Protein AF-A0A1I1A5C5-F1 (afdb_monomer_lite)

Secondary structure (DSSP, 8-state):
--HHHHHHHHHHHTHHHHHIIIIISPPPTT-SS-HHHHHT----SHHHHHHHHHHHHHHH-TT-EEEEEEEETTEEEEEEEE--

Organism: NCBI:txid84698

Radius of gyration: 16.16 Å; chains: 1; bounding box: 51×19×41 Å

Structure (mmCIF, N/CA/C/O backbone):
data_AF-A0A1I1A5C5-F1
#
_entry.id   AF-A0A1I1A5C5-F1
#
loop_
_atom_site.group_PDB
_atom_site.id
_atom_site.type_symbol
_atom_site.label_atom_id
_atom_site.label_alt_id
_atom_site.label_comp_id
_atom_site.label_asym_id
_atom_site.label_entity_id
_atom_site.label_seq_id
_atom_site.pdbx_PDB_ins_code
_atom_site.Cartn_x
_atom_site.Cartn_y
_atom_site.Cartn_z
_atom_site.occupancy
_atom_site.B_iso_or_equiv
_atom_site.auth_seq_id
_atom_site.auth_comp_id
_atom_site.auth_asym_id
_atom_site.auth_atom_id
_atom_site.pdbx_PDB_model_num
ATOM 1 N N . MET A 1 1 ? 0.921 1.565 -26.770 1.00 58.41 1 MET A N 1
ATOM 2 C CA . MET A 1 1 ? 1.187 2.121 -25.423 1.00 58.41 1 MET A CA 1
ATOM 3 C C . MET A 1 1 ? 1.302 0.942 -24.465 1.00 58.41 1 MET A C 1
ATOM 5 O O . MET A 1 1 ? 0.428 0.091 -24.507 1.00 58.41 1 MET A O 1
ATOM 9 N N . ASN A 1 2 ? 2.405 0.819 -23.721 1.00 83.88 2 ASN A N 1
ATOM 10 C CA . ASN A 1 2 ? 2.710 -0.363 -22.902 1.00 83.88 2 ASN A CA 1
ATOM 11 C C . ASN A 1 2 ? 1.646 -0.550 -21.797 1.00 83.88 2 ASN A C 1
ATOM 13 O O . ASN A 1 2 ? 1.439 0.362 -20.995 1.00 83.88 2 ASN A O 1
ATOM 17 N N . SER A 1 3 ? 0.971 -1.705 -21.764 1.00 89.00 3 SER A N 1
ATOM 18 C CA . SER A 1 3 ? -0.086 -2.022 -20.791 1.00 89.00 3 SER A CA 1
ATOM 19 C C . SER A 1 3 ? 0.380 -1.878 -19.340 1.00 89.00 3 SER A C 1
ATOM 21 O O . SER A 1 3 ? -0.373 -1.363 -18.517 1.00 89.00 3 SER A O 1
ATOM 23 N N . ALA A 1 4 ? 1.637 -2.224 -19.038 1.00 90.56 4 ALA A N 1
ATOM 24 C CA . ALA A 1 4 ? 2.218 -2.054 -17.706 1.00 90.56 4 ALA A CA 1
ATOM 25 C C . ALA A 1 4 ? 2.255 -0.575 -17.283 1.00 90.56 4 ALA A C 1
ATOM 27 O O . ALA A 1 4 ? 1.807 -0.222 -16.192 1.00 90.56 4 ALA A O 1
ATOM 28 N N . 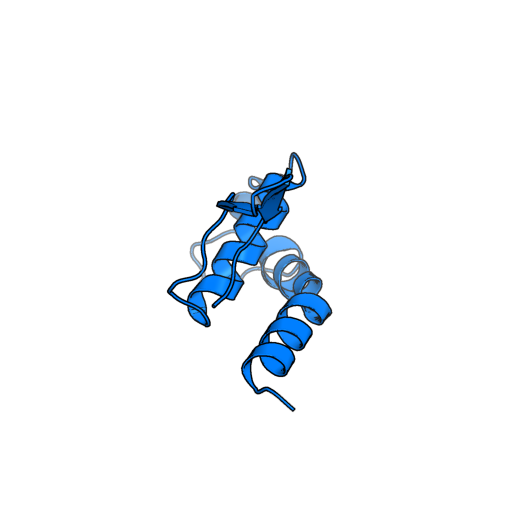LEU A 1 5 ? 2.685 0.317 -18.187 1.00 92.38 5 LEU A N 1
ATOM 29 C CA . LEU A 1 5 ? 2.712 1.762 -17.932 1.00 92.38 5 LEU A CA 1
ATOM 30 C C . LEU A 1 5 ? 1.310 2.334 -17.706 1.00 92.38 5 LEU A C 1
ATOM 32 O O . LEU A 1 5 ? 1.144 3.230 -16.882 1.00 92.38 5 LEU A O 1
ATOM 36 N N . ILE A 1 6 ? 0.302 1.836 -18.428 1.00 95.44 6 ILE A N 1
ATOM 37 C CA . ILE A 1 6 ? -1.091 2.262 -18.235 1.00 95.44 6 ILE A CA 1
ATOM 38 C C . ILE A 1 6 ? -1.571 1.863 -16.837 1.00 95.44 6 ILE A C 1
ATOM 40 O O . ILE A 1 6 ? -2.178 2.682 -16.147 1.00 95.44 6 ILE A O 1
ATOM 44 N N . ILE A 1 7 ? -1.283 0.631 -16.409 1.00 94.50 7 ILE A N 1
ATOM 45 C CA . ILE A 1 7 ? -1.703 0.133 -15.098 1.00 94.50 7 ILE A CA 1
ATOM 46 C C . ILE A 1 7 ? -1.015 0.911 -13.974 1.00 94.50 7 ILE A C 1
ATOM 48 O O . ILE A 1 7 ? -1.704 1.432 -13.099 1.00 94.50 7 ILE A O 1
ATOM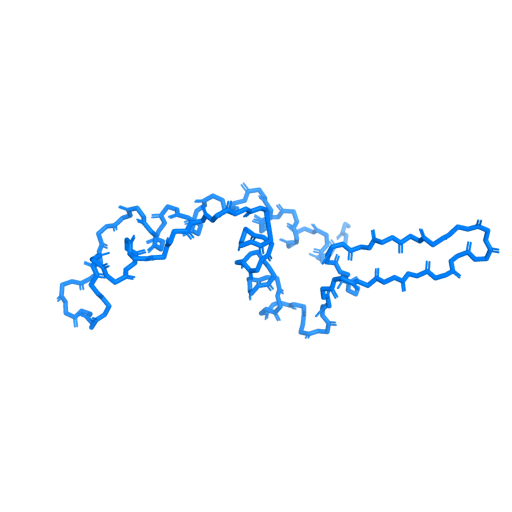 52 N N . ILE A 1 8 ? 0.311 1.080 -14.030 1.00 94.81 8 ILE A N 1
ATOM 53 C CA . ILE A 1 8 ? 1.045 1.855 -13.019 1.00 94.81 8 ILE A CA 1
ATOM 54 C C . ILE A 1 8 ? 0.557 3.299 -12.955 1.00 94.81 8 ILE A C 1
ATOM 56 O O . ILE A 1 8 ? 0.296 3.801 -11.864 1.00 94.81 8 ILE A O 1
ATOM 60 N N . ARG A 1 9 ? 0.343 3.959 -14.101 1.00 95.44 9 ARG A N 1
ATOM 61 C CA . ARG A 1 9 ? -0.223 5.317 -14.115 1.00 95.44 9 ARG A CA 1
ATOM 62 C C . ARG A 1 9 ? -1.580 5.368 -13.425 1.00 95.44 9 ARG A C 1
ATOM 64 O O . ARG A 1 9 ? -1.799 6.269 -12.624 1.00 95.44 9 ARG A O 1
ATOM 71 N N . ARG A 1 10 ? 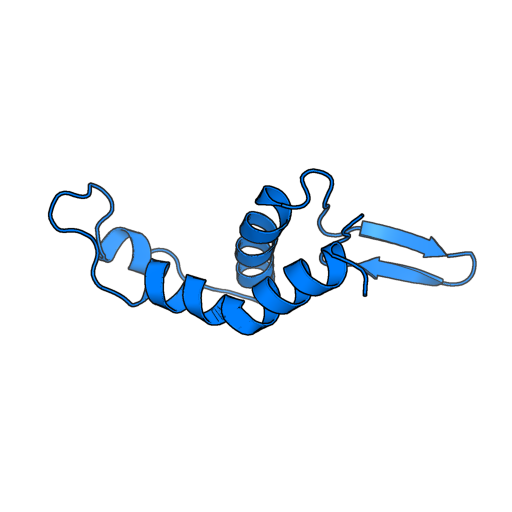-2.464 4.400 -13.684 1.00 96.44 10 ARG A N 1
ATOM 72 C CA . ARG A 1 10 ? -3.773 4.333 -13.021 1.00 96.44 10 ARG A CA 1
ATOM 73 C C . ARG A 1 10 ? -3.646 4.116 -11.516 1.00 96.44 10 ARG A C 1
ATOM 75 O O . ARG A 1 10 ? -4.347 4.797 -10.778 1.00 96.44 10 ARG A O 1
ATOM 82 N N . ILE A 1 11 ? -2.762 3.226 -11.063 1.00 95.75 11 ILE A N 1
ATOM 83 C CA . ILE A 1 11 ? -2.524 2.994 -9.630 1.00 95.75 11 ILE A CA 1
ATOM 84 C C . ILE A 1 11 ? -2.041 4.285 -8.962 1.00 95.75 11 ILE A C 1
ATOM 86 O O . ILE A 1 11 ? -2.646 4.723 -7.990 1.00 95.75 11 ILE A O 1
ATOM 90 N N . LEU A 1 12 ? -1.013 4.936 -9.515 1.00 95.50 12 LEU A N 1
ATOM 91 C CA . LEU A 1 12 ? -0.440 6.158 -8.941 1.00 95.50 12 LEU A CA 1
ATOM 92 C C . LEU A 1 12 ? -1.439 7.321 -8.932 1.00 95.50 12 LEU A C 1
ATOM 94 O O . LEU A 1 12 ? -1.593 7.991 -7.915 1.00 95.50 12 LEU A O 1
ATOM 98 N N . GLN A 1 13 ? -2.168 7.530 -10.033 1.00 97.62 13 GLN A N 1
ATOM 99 C CA . GLN A 1 13 ? -3.183 8.585 -10.133 1.00 97.62 13 GLN A CA 1
ATOM 100 C C . GLN A 1 13 ? -4.343 8.392 -9.153 1.00 97.62 13 GLN A C 1
ATOM 102 O O . GLN A 1 13 ? -4.967 9.371 -8.762 1.00 97.62 13 GLN A O 1
ATOM 107 N N . ASN A 1 14 ? -4.633 7.150 -8.759 1.00 97.31 14 ASN A N 1
ATOM 108 C CA . ASN A 1 14 ? -5.754 6.817 -7.883 1.00 97.31 14 ASN A CA 1
ATOM 109 C C . ASN A 1 14 ? -5.308 6.333 -6.497 1.00 97.31 14 ASN A C 1
ATOM 111 O O . ASN A 1 14 ? -6.139 5.849 -5.736 1.00 97.31 14 ASN A O 1
ATOM 115 N N . PHE A 1 15 ? -4.030 6.472 -6.130 1.00 96.19 15 PHE A N 1
ATOM 116 C CA . PHE A 1 15 ? -3.518 5.971 -4.850 1.00 96.19 15 PHE A CA 1
ATOM 117 C C . PHE A 1 15 ? -4.272 6.562 -3.648 1.00 96.19 15 PHE A C 1
ATOM 119 O O . PHE A 1 15 ? -4.575 5.856 -2.687 1.00 96.19 15 PHE A O 1
ATOM 126 N N . TYR A 1 16 ? -4.685 7.829 -3.747 1.00 94.81 16 TYR A N 1
ATOM 127 C CA . TYR A 1 16 ? -5.513 8.495 -2.741 1.00 94.81 16 TYR A CA 1
ATOM 128 C C . TYR A 1 16 ? -6.814 7.736 -2.429 1.00 94.81 16 TYR A C 1
ATOM 130 O O . TYR A 1 16 ? -7.302 7.812 -1.304 1.00 94.81 16 TYR A O 1
ATOM 138 N N . LYS A 1 17 ? -7.371 6.968 -3.382 1.00 97.25 17 LYS A N 1
ATOM 139 C CA . LYS A 1 17 ? -8.566 6.156 -3.132 1.00 97.25 17 LYS A CA 1
ATOM 140 C C . LYS A 1 17 ? -8.321 5.020 -2.163 1.00 97.25 17 LYS A C 1
ATOM 142 O O . LYS A 1 17 ? -9.239 4.692 -1.423 1.00 97.25 17 LYS A O 1
ATOM 147 N N . HIS A 1 18 ? -7.116 4.458 -2.116 1.00 95.06 18 HIS A N 1
ATOM 148 C CA . HIS A 1 18 ? -6.796 3.490 -1.075 1.00 95.06 18 HIS A CA 1
ATOM 149 C C . HIS A 1 18 ? -6.854 4.152 0.303 1.00 95.06 18 HIS A C 1
ATOM 151 O O . HIS A 1 18 ? -7.513 3.630 1.195 1.00 95.06 18 HIS A O 1
ATOM 157 N N . ILE A 1 19 ? -6.250 5.336 0.452 1.00 93.25 19 ILE A N 1
ATOM 158 C CA . ILE A 1 19 ? -6.294 6.089 1.711 1.00 93.25 19 ILE A CA 1
ATOM 159 C C . ILE A 1 19 ? -7.739 6.418 2.103 1.00 93.25 19 ILE A C 1
ATOM 161 O O . ILE A 1 19 ? -8.144 6.182 3.239 1.00 93.25 19 ILE A O 1
ATOM 165 N N . GLN A 1 20 ? -8.536 6.889 1.144 1.00 95.31 20 GLN A N 1
ATOM 166 C CA . GLN A 1 20 ? -9.940 7.209 1.362 1.00 95.31 20 GLN A CA 1
ATOM 167 C C . GLN A 1 20 ? -10.752 5.984 1.816 1.00 95.31 20 GLN A C 1
ATOM 169 O O . GLN A 1 20 ? -11.362 6.011 2.881 1.00 95.31 20 GLN A O 1
ATOM 174 N N . VAL A 1 21 ? -10.748 4.902 1.036 1.00 95.88 21 VAL A N 1
ATOM 175 C CA . VAL A 1 21 ? -11.618 3.739 1.278 1.00 95.88 21 VAL A CA 1
ATOM 176 C C . VAL A 1 21 ? -11.152 2.929 2.488 1.00 95.88 21 VAL A C 1
ATOM 178 O O . VAL A 1 21 ? -11.974 2.490 3.284 1.00 95.88 21 VAL A O 1
ATOM 181 N N . MET A 1 22 ? -9.840 2.733 2.651 1.00 93.75 22 MET A N 1
ATOM 182 C CA . MET A 1 22 ? -9.306 1.906 3.734 1.00 93.75 22 MET A CA 1
ATOM 183 C C . MET A 1 22 ? -9.286 2.643 5.074 1.00 93.75 22 MET A C 1
ATOM 185 O O . MET A 1 22 ? -9.506 2.006 6.095 1.00 93.75 22 MET A O 1
ATOM 189 N N . TYR A 1 23 ? -9.023 3.956 5.094 1.00 92.81 23 TYR A N 1
ATOM 190 C CA . TYR A 1 23 ? -8.762 4.679 6.345 1.00 92.81 23 TYR A CA 1
ATOM 191 C C . TYR A 1 23 ? -9.729 5.821 6.641 1.00 92.81 23 TYR A C 1
ATOM 193 O O . TYR A 1 23 ? -9.782 6.243 7.791 1.00 92.81 23 TYR A O 1
ATOM 201 N N . GLN A 1 24 ? -10.503 6.343 5.683 1.00 92.69 24 GLN A N 1
ATOM 202 C CA . GLN A 1 24 ? -11.388 7.500 5.917 1.00 92.69 24 GLN A CA 1
ATOM 203 C C . GLN A 1 24 ? -12.870 7.119 5.936 1.00 92.69 24 GLN A C 1
ATOM 205 O O . GLN A 1 24 ? -13.589 7.590 6.814 1.00 92.69 24 GLN A O 1
ATOM 210 N N . GLU A 1 25 ? -13.304 6.236 5.039 1.00 95.62 25 GLU A N 1
ATOM 211 C CA . GLU A 1 25 ? -14.691 5.770 4.942 1.00 95.62 25 GLU A CA 1
ATOM 212 C C . GLU A 1 25 ? -15.120 4.888 6.132 1.00 95.62 25 GLU A C 1
ATOM 214 O O . GLU A 1 25 ? -14.308 4.473 6.971 1.00 95.62 25 GLU A O 1
ATOM 219 N N . GLU A 1 26 ? -16.431 4.652 6.238 1.00 95.56 26 GLU A N 1
ATOM 220 C CA . GLU A 1 26 ? -17.004 3.775 7.257 1.00 95.56 26 GLU A CA 1
ATOM 221 C C . GLU A 1 26 ? -16.694 2.308 6.955 1.00 95.56 26 GLU A C 1
ATOM 223 O O . GLU A 1 26 ? -16.833 1.826 5.830 1.00 95.56 26 GLU A O 1
ATOM 228 N N . VAL A 1 27 ? -16.314 1.568 7.996 1.00 96.06 27 VAL A N 1
ATOM 229 C CA . VAL A 1 27 ? -16.158 0.117 7.896 1.00 96.06 27 VAL A CA 1
ATOM 230 C C . VAL A 1 27 ? -17.520 -0.562 7.814 1.00 96.06 27 VAL A C 1
ATOM 232 O O . VAL A 1 27 ? -18.502 -0.121 8.409 1.00 96.06 27 VAL A O 1
ATOM 235 N N . HIS A 1 28 ? -17.569 -1.704 7.137 1.00 95.50 28 HIS A N 1
ATOM 236 C CA . HIS A 1 28 ? -18.783 -2.506 7.071 1.00 95.50 28 HIS A CA 1
ATOM 237 C C . HIS A 1 28 ? -19.222 -2.972 8.475 1.00 95.50 28 HIS A C 1
ATOM 239 O O . HIS A 1 28 ? -18.427 -3.558 9.212 1.00 95.50 28 HIS A O 1
ATOM 245 N N . GLY A 1 29 ? -20.502 -2.793 8.831 1.00 94.12 29 GLY A N 1
ATOM 246 C CA . GLY A 1 29 ? -21.016 -3.075 10.185 1.00 94.12 29 GLY A CA 1
ATOM 247 C C . GLY A 1 29 ? -20.782 -4.514 10.671 1.00 94.12 29 GLY A C 1
ATOM 248 O O . GLY A 1 29 ? -20.384 -4.731 11.817 1.00 94.12 29 GLY A O 1
ATOM 249 N N . ASN A 1 30 ? -20.924 -5.491 9.768 1.00 96.69 30 ASN A N 1
ATOM 250 C CA . ASN A 1 30 ? -20.666 -6.914 10.048 1.00 96.69 30 ASN A CA 1
ATOM 251 C C . ASN A 1 30 ? -19.183 -7.321 9.927 1.00 96.69 30 ASN A C 1
ATOM 253 O O . ASN A 1 30 ? -18.851 -8.486 10.126 1.00 96.69 30 ASN A O 1
ATOM 257 N N . GLY A 1 31 ? -18.290 -6.398 9.559 1.00 95.00 31 GLY A N 1
ATOM 258 C CA . GLY A 1 31 ? -16.856 -6.662 9.461 1.00 95.00 31 GLY A CA 1
ATOM 259 C C . GLY A 1 31 ? -16.201 -6.760 10.837 1.00 95.00 31 GLY A C 1
ATOM 260 O O . GLY A 1 31 ? -16.673 -6.169 11.811 1.00 95.00 31 GLY A O 1
ATOM 261 N N . THR A 1 32 ? -15.096 -7.495 10.934 1.00 96.31 32 THR A N 1
ATOM 262 C CA . THR A 1 32 ? -14.312 -7.601 12.176 1.00 96.31 32 THR A CA 1
ATOM 263 C C . THR A 1 32 ? -13.320 -6.454 12.341 1.00 96.31 32 THR A C 1
ATOM 265 O O . THR A 1 32 ? -13.076 -6.052 13.472 1.00 96.31 32 THR A O 1
ATOM 268 N N . ILE A 1 33 ? -12.820 -5.887 11.237 1.00 96.31 33 ILE A N 1
ATOM 269 C CA . ILE A 1 33 ? -12.009 -4.663 11.239 1.00 96.31 33 ILE A CA 1
ATOM 270 C C . ILE A 1 33 ? -12.906 -3.490 11.622 1.00 96.31 33 ILE A C 1
ATOM 272 O O . ILE A 1 33 ? -13.897 -3.204 10.943 1.00 96.31 33 ILE A O 1
ATOM 276 N N . LYS A 1 34 ? -12.572 -2.819 12.722 1.00 95.06 34 LYS A N 1
ATOM 277 C CA . LYS A 1 34 ? -13.285 -1.642 13.207 1.00 95.06 34 LYS A CA 1
ATOM 278 C C . LYS A 1 34 ? -12.518 -0.377 12.859 1.00 95.06 34 LYS A C 1
ATOM 280 O O . LYS A 1 34 ? -11.301 -0.388 12.705 1.00 95.06 34 LYS A O 1
ATOM 285 N N . LYS A 1 35 ? -13.237 0.746 12.804 1.00 94.31 35 LYS A N 1
ATOM 286 C CA . LYS A 1 35 ? -12.649 2.059 12.521 1.00 94.31 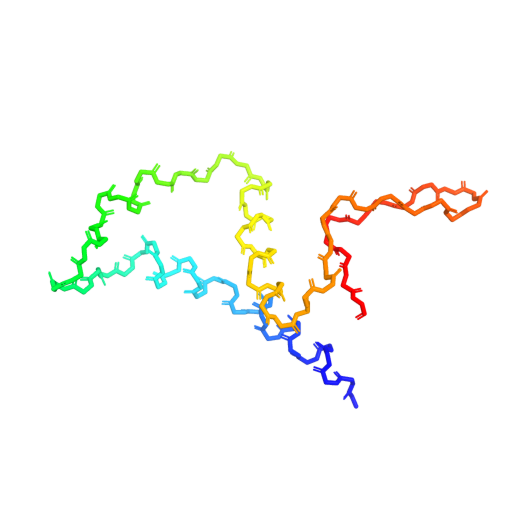35 LYS A CA 1
ATOM 287 C C . LYS A 1 35 ? -11.467 2.383 13.445 1.00 94.31 35 LYS A C 1
ATOM 289 O O . LYS A 1 35 ? -10.407 2.744 12.959 1.00 94.31 35 LYS A O 1
ATOM 294 N N . LYS A 1 36 ? -11.600 2.091 14.744 1.00 94.31 36 LYS A N 1
ATOM 295 C CA . LYS A 1 36 ? -10.520 2.237 15.737 1.00 94.31 36 LYS A CA 1
ATOM 296 C C . LYS A 1 36 ? -9.237 1.463 15.394 1.00 94.31 36 LYS A C 1
ATOM 298 O O . LYS A 1 36 ? -8.157 1.903 15.762 1.00 94.31 36 LYS A O 1
ATOM 303 N N . ASP A 1 37 ? -9.357 0.307 14.735 1.00 95.12 37 ASP A N 1
ATOM 304 C CA . ASP A 1 37 ? -8.209 -0.539 14.397 1.00 95.12 37 ASP A CA 1
ATOM 305 C C . ASP A 1 37 ? -7.435 0.088 13.230 1.00 95.12 37 ASP A C 1
ATOM 307 O O . ASP A 1 37 ? -6.210 0.034 13.186 1.00 95.12 37 ASP A O 1
ATOM 311 N N . LEU A 1 38 ? -8.160 0.733 12.311 1.00 94.12 38 LEU A N 1
ATOM 312 C CA . LEU A 1 38 ? -7.600 1.479 11.187 1.00 94.12 38 LEU A CA 1
ATOM 313 C C . LEU A 1 38 ? -7.005 2.812 11.641 1.00 94.12 38 LEU A C 1
ATOM 315 O O . LEU A 1 38 ? -5.913 3.162 11.210 1.00 94.12 38 LEU A O 1
ATOM 319 N N . ASP A 1 39 ? -7.675 3.514 12.554 1.00 91.75 39 ASP A N 1
ATOM 320 C CA . ASP A 1 39 ? -7.192 4.777 13.123 1.00 91.75 39 ASP A CA 1
ATOM 321 C C . ASP A 1 39 ? -5.921 4.579 13.968 1.00 91.75 39 ASP A C 1
ATOM 323 O O . ASP A 1 39 ? -5.149 5.515 14.162 1.00 91.75 39 ASP A O 1
ATOM 327 N N . ALA A 1 40 ? -5.655 3.363 14.454 1.00 94.00 40 ALA A N 1
ATOM 328 C CA . ALA A 1 40 ? -4.393 3.033 15.112 1.00 94.00 40 ALA A CA 1
ATOM 329 C C . ALA A 1 40 ? -3.202 2.959 14.132 1.00 94.00 40 ALA A C 1
ATOM 331 O O . ALA A 1 40 ? -2.051 3.025 14.564 1.00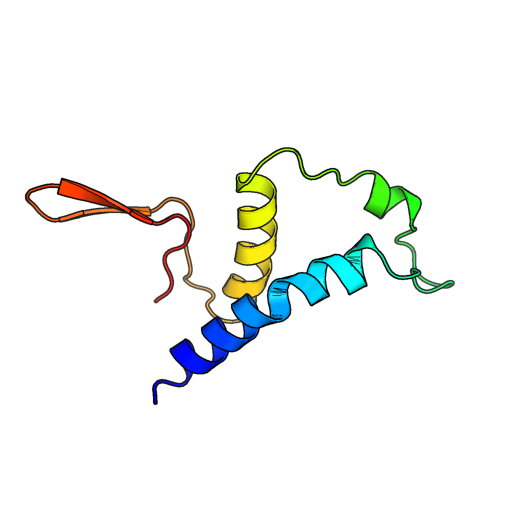 94.00 40 ALA A O 1
ATOM 332 N N . ILE A 1 41 ? -3.455 2.847 12.823 1.00 90.94 41 ILE A N 1
ATOM 333 C CA . ILE A 1 41 ? -2.422 2.859 11.783 1.00 90.94 41 ILE A CA 1
ATOM 334 C C . ILE A 1 41 ? -2.133 4.317 11.413 1.00 90.94 41 ILE A C 1
ATOM 336 O O . ILE A 1 41 ? -2.788 4.912 10.559 1.00 90.94 41 ILE A O 1
ATOM 340 N N . GLN A 1 42 ? -1.140 4.900 12.078 1.00 88.56 42 GLN A N 1
ATOM 341 C CA . GLN A 1 42 ? -0.690 6.269 11.834 1.00 88.56 42 GLN A CA 1
ATOM 342 C C . GLN A 1 42 ? 0.473 6.277 10.835 1.00 88.56 42 GLN A C 1
ATOM 344 O O . GLN A 1 42 ? 1.429 5.520 10.995 1.00 88.56 42 GLN A O 1
ATOM 349 N N . LEU A 1 43 ? 0.402 7.140 9.816 1.00 89.56 43 LEU A N 1
ATOM 350 C CA . LEU A 1 43 ? 1.509 7.364 8.882 1.00 89.56 43 LEU A CA 1
ATOM 351 C C . LEU A 1 43 ? 2.540 8.278 9.554 1.00 89.56 43 LEU A C 1
ATOM 353 O O . LEU A 1 43 ? 2.238 9.433 9.851 1.00 89.56 43 LEU A O 1
ATOM 357 N N . GLY A 1 44 ? 3.740 7.765 9.811 1.00 91.00 44 GLY A N 1
ATOM 358 C CA . GLY A 1 44 ? 4.824 8.506 10.451 1.00 91.00 44 GLY A CA 1
ATOM 359 C C . GLY A 1 44 ? 5.761 9.183 9.455 1.00 91.00 44 GLY A C 1
ATOM 360 O O . GLY A 1 44 ? 6.264 10.272 9.729 1.00 91.00 44 GLY A O 1
ATOM 361 N N . ASN A 1 45 ? 6.017 8.557 8.304 1.00 93.56 45 ASN A N 1
ATOM 362 C CA . ASN A 1 45 ? 6.910 9.097 7.277 1.00 93.56 45 ASN A CA 1
ATOM 363 C C . ASN A 1 45 ? 6.593 8.559 5.866 1.00 93.56 45 ASN A C 1
ATOM 365 O O . ASN A 1 45 ? 5.619 7.840 5.639 1.00 93.56 45 ASN A O 1
ATOM 369 N N . GLU A 1 46 ? 7.427 8.929 4.892 1.00 91.62 46 GLU A N 1
ATOM 370 C CA . GLU A 1 46 ? 7.277 8.526 3.490 1.00 91.62 46 GLU A CA 1
ATOM 371 C C . GLU A 1 46 ? 7.404 7.012 3.254 1.00 91.62 46 GLU A C 1
ATOM 373 O O . GLU A 1 46 ? 6.753 6.487 2.350 1.00 91.62 46 GLU A O 1
ATOM 378 N N . TYR A 1 47 ? 8.154 6.286 4.090 1.00 93.00 47 TYR A N 1
ATOM 379 C CA . TYR A 1 47 ? 8.321 4.837 3.960 1.00 93.00 47 TYR A CA 1
ATOM 380 C C . TYR A 1 47 ? 7.030 4.077 4.285 1.00 93.00 47 TYR A C 1
ATOM 382 O O . TYR A 1 47 ? 6.777 3.020 3.705 1.00 93.00 47 TYR A O 1
ATOM 390 N N . ASP A 1 48 ? 6.163 4.627 5.139 1.00 93.19 48 ASP A N 1
ATOM 391 C CA . ASP A 1 48 ? 4.839 4.050 5.403 1.00 93.19 48 ASP A CA 1
ATOM 392 C C . ASP A 1 48 ? 3.946 4.155 4.160 1.00 93.19 48 ASP A C 1
ATOM 394 O O . ASP A 1 48 ? 3.284 3.194 3.755 1.00 93.19 48 ASP A O 1
ATOM 398 N N . VAL A 1 49 ? 3.992 5.306 3.483 1.00 92.88 49 VAL A N 1
ATOM 399 C CA . VAL A 1 49 ? 3.286 5.527 2.214 1.00 92.88 49 VAL A CA 1
ATOM 400 C C . VAL A 1 49 ? 3.842 4.609 1.124 1.00 92.88 49 VAL A C 1
ATOM 402 O O . VAL A 1 49 ? 3.074 3.958 0.410 1.00 92.88 49 VAL A O 1
ATOM 405 N N . GLN A 1 50 ? 5.170 4.494 1.035 1.00 94.31 50 GLN A N 1
ATOM 406 C CA . GLN A 1 50 ? 5.853 3.576 0.124 1.00 94.31 50 GLN A CA 1
ATOM 407 C C . GLN A 1 50 ? 5.448 2.123 0.392 1.00 94.31 50 GLN A C 1
ATOM 409 O O . GLN A 1 50 ? 5.190 1.382 -0.555 1.00 94.31 50 GLN A O 1
ATOM 414 N N . ARG A 1 51 ? 5.324 1.711 1.660 1.00 94.69 51 ARG A N 1
ATOM 415 C CA . ARG A 1 51 ? 4.897 0.359 2.046 1.00 94.69 51 ARG A CA 1
ATOM 416 C C . ARG A 1 51 ? 3.481 0.050 1.567 1.00 94.69 51 ARG A C 1
ATOM 418 O O . ARG A 1 51 ? 3.251 -1.036 1.028 1.00 94.69 51 ARG A O 1
ATOM 425 N N . ILE A 1 52 ? 2.553 0.991 1.729 1.00 95.62 52 ILE A N 1
ATOM 426 C CA . ILE A 1 52 ? 1.173 0.843 1.255 1.00 95.62 52 ILE A CA 1
ATOM 427 C C . ILE A 1 52 ? 1.154 0.765 -0.275 1.00 95.62 52 ILE A C 1
ATOM 429 O O . ILE A 1 52 ? 0.610 -0.189 -0.832 1.00 95.62 52 ILE A O 1
ATOM 433 N N . LEU A 1 53 ? 1.803 1.706 -0.966 1.00 96.06 53 LEU A N 1
ATOM 434 C CA . LEU A 1 53 ? 1.866 1.720 -2.428 1.00 96.06 53 LEU A CA 1
ATOM 435 C C . LEU A 1 53 ? 2.499 0.439 -2.990 1.00 96.06 53 LEU A C 1
ATOM 437 O O . LEU A 1 53 ? 1.966 -0.157 -3.927 1.00 96.06 53 LEU A O 1
ATOM 441 N N . TYR A 1 54 ? 3.592 -0.025 -2.386 1.00 96.31 54 TYR A N 1
ATOM 442 C CA . TYR A 1 54 ? 4.258 -1.265 -2.766 1.00 96.31 54 TYR A CA 1
ATOM 443 C C . TYR A 1 54 ? 3.332 -2.477 -2.646 1.00 96.31 54 TYR A C 1
ATOM 445 O O . TYR A 1 54 ? 3.309 -3.316 -3.546 1.00 96.31 54 TYR A O 1
ATOM 453 N N . SER A 1 55 ? 2.528 -2.554 -1.578 1.00 95.75 55 SER A N 1
ATOM 454 C CA . SER A 1 55 ? 1.571 -3.652 -1.395 1.00 95.75 55 SER A CA 1
ATOM 455 C C . SER A 1 55 ? 0.544 -3.729 -2.531 1.00 95.75 55 SER A C 1
ATOM 457 O O . SER A 1 55 ? 0.207 -4.824 -2.971 1.00 95.75 55 SER A O 1
ATOM 459 N N . LEU A 1 56 ? 0.116 -2.578 -3.065 1.00 95.56 56 LEU A N 1
ATOM 460 C CA . LEU A 1 56 ? -0.822 -2.494 -4.186 1.00 95.56 56 LEU A CA 1
ATOM 461 C C . LEU A 1 56 ? -0.147 -2.827 -5.519 1.00 95.56 56 LEU A C 1
ATOM 463 O O . LEU A 1 56 ? -0.705 -3.564 -6.329 1.00 95.56 56 LEU A O 1
ATOM 467 N N . ILE A 1 57 ? 1.067 -2.313 -5.742 1.00 95.75 57 ILE A N 1
ATOM 468 C CA . ILE A 1 57 ? 1.844 -2.583 -6.960 1.00 95.75 57 ILE A CA 1
ATOM 469 C C . ILE A 1 57 ? 2.155 -4.077 -7.072 1.00 95.75 57 ILE A C 1
ATOM 471 O O . ILE A 1 57 ? 1.976 -4.660 -8.141 1.00 95.75 57 ILE A O 1
ATOM 475 N N . ARG A 1 58 ? 2.571 -4.720 -5.975 1.00 95.38 58 ARG A N 1
ATOM 476 C CA . ARG A 1 58 ? 3.027 -6.116 -5.993 1.00 95.38 58 ARG A CA 1
ATOM 477 C C . ARG A 1 58 ? 1.920 -7.129 -6.297 1.00 95.38 58 ARG A C 1
ATOM 479 O O . ARG A 1 58 ? 2.224 -8.223 -6.761 1.00 95.38 58 ARG A O 1
ATOM 486 N N . LEU A 1 59 ? 0.649 -6.771 -6.096 1.00 94.00 59 LEU A N 1
ATOM 487 C CA . LEU A 1 59 ? -0.485 -7.596 -6.534 1.00 94.00 59 LEU A CA 1
ATOM 488 C C . LEU A 1 59 ? -0.534 -7.754 -8.060 1.00 94.00 59 LEU A C 1
ATOM 490 O O . LEU A 1 59 ? -1.004 -8.776 -8.550 1.00 94.00 59 LEU A O 1
ATOM 494 N N . ILE A 1 60 ? -0.056 -6.749 -8.800 1.00 94.62 60 ILE A N 1
ATOM 495 C CA . ILE A 1 60 ? -0.052 -6.740 -10.268 1.00 94.62 60 ILE A CA 1
ATOM 496 C C . ILE A 1 60 ? 1.327 -7.084 -10.839 1.00 94.62 60 ILE A C 1
ATOM 498 O O . ILE A 1 60 ? 1.408 -7.737 -11.875 1.00 94.62 60 ILE A O 1
ATOM 502 N N . PHE A 1 61 ? 2.395 -6.667 -10.156 1.00 94.62 61 PHE A N 1
ATOM 503 C CA . PHE A 1 61 ? 3.793 -6.878 -10.537 1.00 94.62 61 PHE A CA 1
ATOM 504 C C . PHE A 1 61 ? 4.503 -7.687 -9.436 1.00 94.62 61 PHE A C 1
ATOM 506 O O . PHE A 1 61 ? 5.158 -7.109 -8.564 1.00 94.62 61 PHE A O 1
ATOM 513 N N . PRO A 1 62 ? 4.357 -9.028 -9.404 1.00 94.25 62 PRO A N 1
ATOM 514 C CA . PRO A 1 62 ? 4.765 -9.852 -8.255 1.00 94.25 62 PRO A CA 1
ATOM 515 C C . PRO A 1 62 ? 6.267 -9.820 -7.946 1.00 94.25 62 PRO A C 1
ATOM 517 O O . PRO A 1 62 ? 6.698 -10.056 -6.811 1.00 94.25 62 PRO A O 1
ATOM 520 N N . THR A 1 63 ? 7.062 -9.521 -8.967 1.00 94.50 63 THR A N 1
ATOM 521 C CA . THR A 1 63 ? 8.524 -9.435 -8.964 1.00 94.50 63 THR A CA 1
ATOM 522 C C . THR A 1 63 ? 9.039 -8.079 -8.477 1.00 94.50 63 THR A C 1
ATOM 524 O O . THR A 1 63 ? 10.246 -7.961 -8.247 1.00 94.50 63 THR A O 1
ATOM 527 N N . ALA A 1 64 ? 8.159 -7.085 -8.282 1.00 94.25 64 ALA A N 1
ATOM 528 C CA . ALA A 1 64 ? 8.532 -5.750 -7.833 1.00 94.25 64 ALA A CA 1
ATOM 529 C C . ALA A 1 64 ? 9.272 -5.794 -6.489 1.00 94.25 64 ALA A C 1
ATOM 531 O O . ALA A 1 64 ? 8.930 -6.559 -5.577 1.00 94.25 64 ALA A O 1
ATOM 532 N N . ARG A 1 65 ? 10.280 -4.935 -6.341 1.00 92.00 65 ARG A N 1
ATOM 533 C CA . ARG A 1 65 ? 11.172 -4.881 -5.172 1.00 92.00 65 ARG A CA 1
ATOM 534 C C . ARG A 1 65 ? 11.235 -3.470 -4.609 1.00 92.00 65 ARG A C 1
ATOM 536 O O . ARG A 1 65 ? 11.096 -2.511 -5.360 1.00 92.00 65 ARG A O 1
ATOM 543 N N . VAL A 1 66 ? 11.475 -3.359 -3.309 1.00 90.69 66 VAL A N 1
ATOM 544 C CA . VAL A 1 66 ? 11.745 -2.079 -2.641 1.00 90.69 66 VAL A CA 1
ATOM 545 C C . VAL A 1 66 ? 13.243 -1.880 -2.455 1.00 90.69 66 VAL A C 1
ATOM 547 O O . VAL A 1 66 ? 13.975 -2.866 -2.379 1.00 90.69 66 VAL A O 1
ATOM 550 N N . GLU A 1 67 ? 13.669 -0.619 -2.382 1.00 84.12 67 GLU A N 1
ATOM 551 C CA . GLU A 1 67 ? 15.028 -0.220 -1.981 1.00 84.12 67 GLU A CA 1
ATOM 552 C C . GLU A 1 67 ? 16.136 -0.896 -2.808 1.00 84.12 67 GLU A C 1
ATOM 554 O O . GLU A 1 67 ? 17.101 -1.452 -2.283 1.00 84.12 67 GLU A O 1
ATOM 559 N N . VAL A 1 68 ? 16.002 -0.867 -4.137 1.00 85.50 68 VAL A N 1
ATOM 560 C CA . VAL A 1 68 ? 16.999 -1.472 -5.028 1.00 85.50 68 VAL A CA 1
ATOM 561 C C . VAL A 1 68 ? 18.079 -0.455 -5.373 1.00 85.50 68 VAL A C 1
ATOM 563 O O . VAL A 1 68 ? 17.791 0.595 -5.949 1.00 85.50 68 VAL A O 1
ATOM 566 N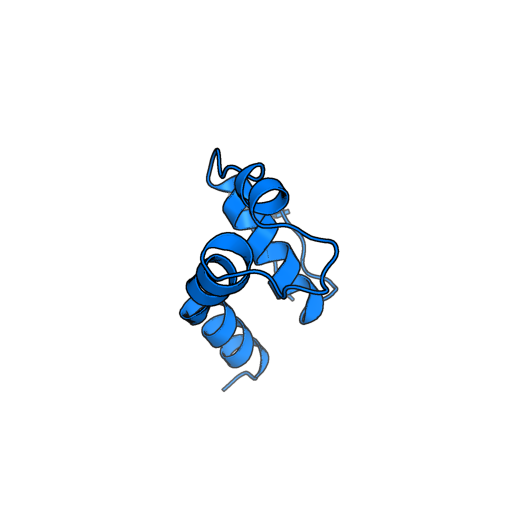 N . SER A 1 69 ? 19.330 -0.794 -5.071 1.00 78.94 69 SER A N 1
ATOM 567 C CA . SER A 1 69 ? 20.517 -0.120 -5.596 1.00 78.94 69 SER A CA 1
ATOM 568 C C . SER A 1 69 ? 20.967 -0.778 -6.900 1.00 78.94 69 SER A C 1
ATOM 570 O O . SER A 1 69 ? 21.125 -1.998 -6.950 1.00 78.94 69 SER A O 1
ATOM 572 N N . ASP A 1 70 ? 21.184 0.022 -7.939 1.00 78.19 70 ASP A N 1
ATOM 573 C CA . ASP A 1 70 ? 21.751 -0.421 -9.213 1.00 78.19 70 ASP A CA 1
ATOM 574 C C . ASP A 1 70 ? 23.089 0.292 -9.445 1.00 78.19 70 ASP A C 1
ATOM 576 O O . ASP A 1 70 ? 23.147 1.528 -9.476 1.00 78.19 70 ASP A O 1
ATOM 580 N N . ASP A 1 71 ? 24.169 -0.480 -9.572 1.00 71.44 71 ASP A N 1
ATOM 581 C CA . ASP A 1 71 ? 25.517 0.039 -9.812 1.00 71.44 71 ASP A CA 1
ATOM 582 C C . ASP A 1 71 ? 25.703 0.303 -11.306 1.00 71.44 71 ASP A C 1
ATOM 584 O O . ASP A 1 71 ? 26.318 -0.466 -12.049 1.00 71.44 71 ASP A O 1
ATOM 588 N N . ALA A 1 72 ? 25.179 1.435 -11.768 1.00 65.44 72 ALA A N 1
ATOM 589 C CA . ALA A 1 72 ? 25.359 1.890 -13.138 1.00 65.44 72 ALA A CA 1
ATOM 590 C C . ALA A 1 72 ? 26.748 2.527 -13.323 1.00 65.44 72 ALA A C 1
ATOM 592 O O . ALA A 1 72 ? 26.817 3.726 -13.568 1.00 65.44 72 ALA A O 1
ATOM 593 N N . SER A 1 73 ? 27.820 1.731 -13.160 1.00 65.44 73 SER A N 1
ATOM 594 C CA . SER A 1 73 ? 29.266 1.909 -13.478 1.00 65.44 73 SER A CA 1
ATOM 595 C C . SER A 1 73 ? 29.993 3.218 -13.090 1.00 65.44 73 SER A C 1
ATOM 597 O O . SER A 1 73 ? 31.194 3.194 -12.845 1.00 65.44 73 SER A O 1
ATOM 599 N N . TYR A 1 74 ? 29.301 4.350 -13.016 1.00 63.00 74 TYR A N 1
ATOM 600 C CA . TYR A 1 74 ? 29.773 5.679 -12.649 1.00 63.00 74 TYR A CA 1
ATOM 601 C C . TYR A 1 74 ? 28.971 6.297 -11.487 1.00 63.00 74 TYR A C 1
ATOM 603 O O . TYR A 1 74 ? 29.513 7.174 -10.815 1.00 63.00 74 TYR A O 1
ATOM 611 N N . LYS A 1 75 ? 27.723 5.862 -11.211 1.00 63.19 75 LYS A N 1
ATOM 612 C CA . LYS A 1 75 ? 26.932 6.255 -10.020 1.00 63.19 75 LYS A CA 1
ATOM 613 C C . LYS A 1 75 ? 25.920 5.174 -9.619 1.00 63.19 75 LYS A C 1
ATOM 615 O O . LYS A 1 75 ? 25.246 4.620 -10.481 1.00 63.19 75 LYS A O 1
ATOM 620 N N . ALA A 1 76 ? 25.765 4.946 -8.314 1.00 74.19 76 ALA A N 1
ATOM 621 C CA . ALA A 1 76 ? 24.695 4.109 -7.774 1.00 74.19 76 ALA A CA 1
ATOM 622 C C . ALA A 1 76 ? 23.344 4.833 -7.911 1.00 74.19 76 ALA A C 1
ATOM 624 O O . ALA A 1 76 ? 23.175 5.940 -7.390 1.00 74.19 76 ALA A O 1
ATOM 625 N N . ILE A 1 77 ? 22.388 4.220 -8.611 1.00 79.81 77 ILE A N 1
ATOM 626 C CA . ILE A 1 77 ? 21.005 4.703 -8.688 1.00 79.81 77 ILE A CA 1
ATOM 627 C C . ILE A 1 77 ? 20.187 3.936 -7.656 1.00 79.81 77 ILE A C 1
ATOM 629 O O . ILE A 1 77 ? 20.224 2.708 -7.610 1.00 79.81 77 ILE A O 1
ATOM 633 N N . ARG A 1 78 ? 19.448 4.668 -6.821 1.00 82.81 78 ARG A N 1
ATOM 634 C CA . ARG A 1 78 ? 18.532 4.086 -5.840 1.00 82.81 78 ARG A CA 1
ATOM 635 C C . ARG A 1 78 ? 17.105 4.218 -6.345 1.00 82.81 78 ARG A C 1
ATOM 637 O O . ARG A 1 78 ? 16.676 5.315 -6.690 1.00 82.81 78 ARG A O 1
ATOM 644 N N . TYR A 1 79 ? 16.396 3.100 -6.365 1.00 87.75 79 TYR A N 1
ATOM 645 C CA . TYR A 1 79 ? 14.976 3.040 -6.675 1.00 87.75 79 TYR A CA 1
ATOM 646 C C . TYR A 1 79 ? 14.203 2.675 -5.411 1.00 87.75 79 TYR A C 1
ATOM 648 O O . TYR A 1 79 ? 14.467 1.632 -4.809 1.00 87.75 79 TYR A O 1
ATOM 656 N N . ASP A 1 80 ? 13.212 3.486 -5.051 1.00 90.50 80 ASP A N 1
ATOM 657 C CA . ASP A 1 80 ? 12.336 3.191 -3.911 1.00 90.50 80 ASP A CA 1
ATOM 658 C C . ASP A 1 80 ? 11.479 1.955 -4.193 1.00 90.50 80 ASP A C 1
ATOM 660 O O . ASP A 1 80 ? 11.330 1.075 -3.343 1.00 90.50 80 ASP A O 1
ATOM 664 N N . ILE A 1 81 ? 10.955 1.857 -5.420 1.00 92.56 81 ILE A N 1
ATOM 665 C CA . ILE A 1 81 ? 10.237 0.688 -5.930 1.00 92.56 81 ILE A CA 1
ATOM 666 C C . ILE A 1 81 ? 10.731 0.395 -7.350 1.00 92.56 81 ILE A C 1
ATOM 668 O O . ILE A 1 81 ? 10.542 1.199 -8.262 1.00 92.56 81 ILE A O 1
ATOM 672 N N . LYS A 1 82 ? 11.347 -0.773 -7.545 1.00 91.81 82 LYS A N 1
ATOM 673 C CA . LYS A 1 82 ? 11.739 -1.300 -8.858 1.00 91.81 82 LYS A CA 1
ATOM 674 C C . LYS A 1 82 ? 10.647 -2.239 -9.362 1.00 91.81 82 LYS A C 1
ATOM 676 O O . LYS A 1 82 ? 10.326 -3.224 -8.696 1.00 91.81 82 LYS A O 1
ATOM 681 N N . ILE A 1 83 ? 10.092 -1.906 -10.520 1.00 89.12 83 ILE A N 1
ATOM 682 C CA . ILE A 1 83 ? 9.045 -2.648 -11.235 1.00 89.12 83 ILE A CA 1
ATOM 683 C C . ILE A 1 83 ? 9.688 -3.209 -12.509 1.00 89.12 83 ILE A C 1
ATOM 685 O O . ILE A 1 83 ? 10.602 -2.573 -13.041 1.00 89.12 83 ILE A O 1
ATOM 689 N N . ASP A 1 84 ? 9.281 -4.403 -12.929 1.00 73.88 84 ASP A N 1
ATOM 690 C CA . ASP A 1 84 ? 9.811 -5.103 -14.104 1.00 73.88 84 ASP A CA 1
ATOM 691 C C . ASP A 1 84 ? 9.323 -4.543 -15.451 1.00 73.88 84 ASP A C 1
ATOM 693 O O . ASP A 1 84 ? 8.196 -3.997 -15.534 1.00 73.88 84 ASP A O 1
#

InterPro domains:
  IPR040481 DpnII/MboI-like, REase domain [PF18742] (7-83)

Foldseek 3Di:
DDPLVVVLVVCVVCVVVCCCPQQPDADDPPDPDHNVNSVVDDDDDVVSVLVSSQVVSCVVQVPKDAFDWDCPPPDTDTDRIDGD

pLDDT: mean 90.41, std 8.76, range [58.41, 97.62]

Sequence (84 aa):
MNSALIIIRRILQNFYKHIQVMYQEEVHGNGTIKKKDLDAIQLGNEYDVQRILYSLIRLIFPTARVEVSDDASYKAIRYDIKID